Protein AF-A0A139QPI7-F1 (afdb_monomer_lite)

Foldseek 3Di:
DVVVVVVCCCCVPVPPVVVVVLVVVCVVPHVLVSLVVCLCVLVVVVVCCCPPVVDDDDPVVVVVSVVSSVVSVVVSVVSVVVVVVVD

Secondary structure (DSSP, 8-state):
-HHHHHHHHIIIIIIIIHHHHHHHHHHHH-HHHHHHHHTHHHHHHHHHHHHTT-----HHHHHHHHHHHHHHHHHHHHHHHHHHHH-

Structure (mmCIF, N/CA/C/O backbone):
data_AF-A0A139QPI7-F1
#
_entry.id   AF-A0A139QPI7-F1
#
loop_
_atom_site.group_PDB
_atom_site.id
_atom_site.type_symbol
_atom_site.label_atom_id
_atom_site.label_alt_id
_atom_site.label_comp_id
_atom_site.label_asym_id
_atom_site.label_entity_id
_atom_site.label_seq_id
_atom_site.pdbx_PDB_ins_code
_atom_site.Cartn_x
_atom_site.Cartn_y
_atom_site.Cartn_z
_atom_site.occupancy
_atom_site.B_iso_or_equiv
_atom_site.auth_seq_id
_atom_site.auth_comp_id
_atom_site.auth_asym_id
_atom_site.auth_atom_id
_atom_site.pdbx_PDB_model_num
ATOM 1 N N . MET A 1 1 ? 23.094 7.022 -15.296 1.00 75.06 1 MET A N 1
ATOM 2 C CA . MET A 1 1 ? 22.359 8.053 -14.531 1.00 75.06 1 MET A CA 1
ATOM 3 C C . MET A 1 1 ? 20.889 7.693 -14.364 1.00 75.06 1 MET A C 1
ATOM 5 O O . MET A 1 1 ? 20.356 7.913 -13.285 1.00 75.06 1 MET A O 1
ATOM 9 N N . ASP A 1 2 ? 20.260 7.061 -15.355 1.00 90.62 2 ASP A N 1
ATOM 10 C CA . ASP A 1 2 ? 18.819 6.749 -15.343 1.00 90.62 2 ASP A CA 1
ATOM 11 C C . ASP A 1 2 ? 18.395 5.816 -14.205 1.00 90.62 2 ASP A C 1
ATOM 13 O O . ASP A 1 2 ? 17.387 6.061 -13.551 1.00 90.62 2 ASP A O 1
ATOM 17 N N . PHE A 1 3 ? 19.212 4.804 -13.887 1.00 94.56 3 PHE A N 1
ATOM 18 C CA . PHE A 1 3 ? 18.972 3.934 -12.730 1.00 94.56 3 PHE A CA 1
ATOM 19 C C . PHE A 1 3 ? 18.927 4.719 -11.414 1.00 94.56 3 PHE A C 1
ATOM 21 O O . PHE A 1 3 ? 18.031 4.513 -10.604 1.00 94.56 3 PHE A O 1
ATOM 28 N N . LEU A 1 4 ? 19.864 5.653 -11.217 1.00 96.12 4 LEU A N 1
ATOM 29 C CA . LEU A 1 4 ? 19.936 6.457 -9.997 1.00 96.12 4 LEU A CA 1
ATOM 30 C C . LEU A 1 4 ? 18.702 7.360 -9.862 1.00 96.12 4 LEU A C 1
ATOM 32 O O . LEU A 1 4 ? 18.157 7.497 -8.771 1.00 96.12 4 LEU A O 1
ATOM 36 N N . LEU A 1 5 ? 18.244 7.933 -10.981 1.00 95.62 5 LEU A N 1
ATOM 37 C CA . LEU A 1 5 ? 17.040 8.760 -11.036 1.00 95.62 5 LEU A CA 1
ATOM 38 C C . LEU A 1 5 ? 15.775 7.943 -10.742 1.00 95.62 5 LEU A C 1
ATOM 40 O O . LEU A 1 5 ? 14.932 8.384 -9.965 1.00 95.62 5 LEU A O 1
ATOM 44 N N . ALA A 1 6 ? 15.656 6.743 -11.318 1.00 95.50 6 ALA A N 1
ATOM 45 C CA . ALA A 1 6 ? 14.541 5.836 -11.057 1.00 95.50 6 ALA A CA 1
ATOM 46 C C . ALA A 1 6 ? 14.509 5.395 -9.587 1.00 95.50 6 ALA A C 1
ATOM 48 O O . ALA A 1 6 ? 13.457 5.428 -8.950 1.00 95.50 6 ALA A O 1
ATOM 49 N N . PHE A 1 7 ? 15.669 5.052 -9.023 1.00 96.44 7 PHE A N 1
ATOM 50 C CA . PHE A 1 7 ? 15.794 4.658 -7.622 1.00 96.44 7 PHE A CA 1
ATOM 51 C C . PHE A 1 7 ? 15.441 5.813 -6.681 1.00 96.44 7 PHE A C 1
ATOM 53 O O . PHE A 1 7 ? 14.658 5.639 -5.749 1.00 96.44 7 PHE A O 1
ATOM 60 N N . ALA A 1 8 ? 15.941 7.018 -6.970 1.00 96.56 8 ALA A N 1
ATOM 61 C CA . ALA A 1 8 ? 15.573 8.224 -6.237 1.00 96.56 8 ALA A CA 1
ATOM 62 C C . ALA A 1 8 ? 14.066 8.509 -6.334 1.00 96.56 8 ALA A C 1
ATOM 64 O O . ALA A 1 8 ? 13.442 8.820 -5.324 1.00 96.56 8 ALA A O 1
ATOM 65 N N . GLY A 1 9 ? 13.459 8.348 -7.513 1.00 96.38 9 GLY A N 1
ATOM 66 C CA . GLY A 1 9 ? 12.018 8.505 -7.708 1.00 96.38 9 GLY A CA 1
ATOM 67 C C . GLY A 1 9 ? 11.198 7.530 -6.860 1.00 96.38 9 GLY A C 1
ATOM 68 O O . GLY A 1 9 ? 10.296 7.958 -6.142 1.00 96.38 9 GLY A O 1
ATOM 69 N N . ILE A 1 10 ? 11.542 6.240 -6.879 1.00 95.56 10 ILE A N 1
ATOM 70 C CA . ILE A 1 10 ? 10.855 5.213 -6.079 1.00 95.56 10 ILE A CA 1
ATOM 71 C C . ILE A 1 10 ? 11.005 5.501 -4.583 1.00 95.56 10 ILE A C 1
ATOM 73 O O . ILE A 1 10 ? 10.009 5.486 -3.865 1.00 95.56 10 ILE A O 1
ATOM 77 N N . ILE A 1 11 ? 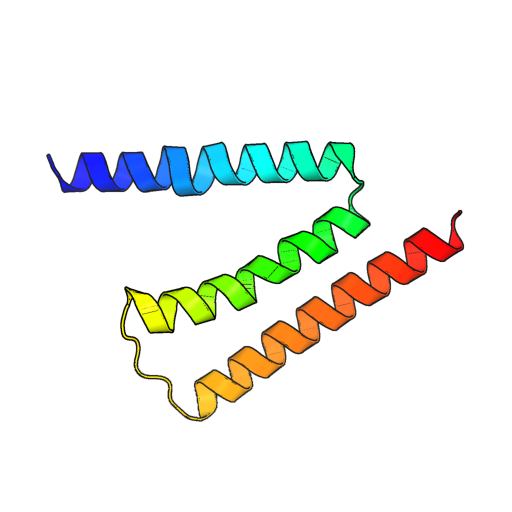12.213 5.821 -4.113 1.00 96.75 11 ILE A N 1
ATOM 78 C CA . ILE A 1 11 ? 12.455 6.090 -2.690 1.00 96.75 11 ILE A CA 1
ATOM 79 C C . ILE A 1 11 ? 11.706 7.345 -2.242 1.00 96.75 11 ILE A C 1
ATOM 81 O O . ILE A 1 11 ? 10.975 7.312 -1.253 1.00 96.75 11 ILE A O 1
ATOM 85 N N . ILE A 1 12 ? 11.874 8.463 -2.950 1.00 97.56 12 ILE A N 1
ATOM 86 C CA . ILE A 1 12 ? 11.341 9.752 -2.505 1.00 97.56 12 ILE A CA 1
ATOM 87 C C . ILE A 1 12 ? 9.823 9.811 -2.687 1.00 97.56 12 ILE A C 1
ATOM 89 O O . ILE A 1 12 ? 9.113 10.165 -1.746 1.00 97.56 12 ILE A O 1
ATOM 93 N N . ILE A 1 13 ? 9.315 9.448 -3.865 1.00 96.25 13 ILE A N 1
ATOM 94 C CA . ILE A 1 13 ? 7.886 9.556 -4.183 1.00 96.25 13 ILE A CA 1
ATOM 95 C C . ILE A 1 13 ? 7.132 8.305 -3.733 1.00 96.25 13 ILE A C 1
ATOM 97 O O . ILE A 1 13 ? 6.136 8.414 -3.019 1.00 96.25 13 ILE A O 1
ATOM 101 N N . GLY A 1 14 ? 7.611 7.125 -4.132 1.00 92.06 14 GLY A N 1
ATOM 102 C CA . GLY A 1 14 ? 6.930 5.850 -3.891 1.00 92.06 14 GLY A CA 1
ATOM 103 C C . GLY A 1 14 ? 6.964 5.387 -2.435 1.00 92.06 14 GLY A C 1
ATOM 104 O O . GLY A 1 14 ? 6.045 4.699 -2.004 1.00 92.06 14 GLY A O 1
ATOM 105 N N . THR A 1 15 ? 7.984 5.774 -1.662 1.00 94.81 15 THR A N 1
ATOM 106 C CA . THR A 1 15 ? 8.130 5.355 -0.259 1.00 94.81 15 THR A CA 1
ATOM 107 C C . THR A 1 15 ? 7.977 6.518 0.713 1.00 94.81 15 THR A C 1
ATOM 109 O O . THR A 1 15 ? 6.999 6.562 1.453 1.00 94.81 15 THR A O 1
ATOM 112 N N . VAL A 1 16 ? 8.915 7.472 0.733 1.00 96.50 16 VAL A N 1
ATOM 113 C CA . VAL A 1 16 ? 8.976 8.507 1.780 1.00 96.50 16 VAL A CA 1
ATOM 114 C C . VAL A 1 16 ? 7.731 9.386 1.755 1.00 96.50 16 VAL A C 1
ATOM 116 O O . VAL A 1 16 ? 7.057 9.523 2.778 1.00 96.50 16 VAL A O 1
ATOM 119 N N . PHE A 1 17 ? 7.399 9.964 0.600 1.00 96.88 17 PHE A N 1
ATOM 120 C CA . PHE A 1 17 ? 6.238 10.836 0.479 1.00 96.88 17 PHE A CA 1
ATOM 121 C C . PHE A 1 17 ? 4.928 10.067 0.679 1.00 96.88 17 PHE A C 1
ATOM 123 O O . PHE A 1 17 ? 4.119 10.471 1.513 1.00 96.88 17 PHE A O 1
ATOM 130 N N . ALA A 1 18 ? 4.741 8.944 -0.024 1.00 94.25 18 ALA A N 1
ATOM 131 C CA . ALA A 1 18 ? 3.531 8.130 0.076 1.00 94.25 18 ALA A CA 1
ATOM 132 C C . ALA A 1 18 ? 3.254 7.665 1.517 1.00 94.25 18 ALA A C 1
ATOM 134 O O . ALA A 1 18 ? 2.151 7.864 2.027 1.00 94.25 18 ALA A O 1
ATOM 135 N N . TYR A 1 19 ? 4.263 7.129 2.209 1.00 92.75 19 TYR A N 1
ATOM 136 C CA . TYR A 1 19 ? 4.118 6.667 3.588 1.00 92.75 19 TYR A CA 1
ATOM 137 C C . TYR A 1 19 ? 3.884 7.822 4.567 1.00 92.75 19 TYR A C 1
ATOM 139 O O . TYR A 1 19 ? 3.037 7.723 5.453 1.00 92.75 19 TYR A O 1
ATOM 147 N N . THR A 1 20 ? 4.566 8.957 4.387 1.00 95.81 20 THR A N 1
ATOM 148 C CA . THR A 1 20 ? 4.342 10.141 5.233 1.00 95.81 20 THR A CA 1
ATOM 149 C C . THR A 1 20 ? 2.929 10.693 5.052 1.00 95.81 20 THR A C 1
ATOM 151 O O . THR A 1 20 ? 2.265 11.023 6.036 1.00 95.81 20 THR A O 1
ATOM 154 N N . ALA A 1 21 ? 2.441 10.766 3.811 1.00 94.75 21 ALA A N 1
ATOM 155 C CA . ALA A 1 21 ? 1.076 11.179 3.508 1.00 94.75 21 ALA A CA 1
ATOM 156 C C . ALA A 1 21 ? 0.052 10.204 4.107 1.00 94.75 21 ALA A C 1
ATOM 158 O O . ALA A 1 21 ? -0.920 10.649 4.718 1.00 94.75 21 ALA A O 1
ATOM 159 N N . PHE A 1 22 ? 0.307 8.895 4.012 1.00 92.25 22 PHE A N 1
ATOM 160 C CA . PHE A 1 22 ? -0.505 7.865 4.654 1.00 92.25 22 PHE A CA 1
ATOM 161 C C . PHE A 1 22 ? -0.557 8.047 6.176 1.00 92.25 22 PHE A C 1
ATOM 163 O O . PHE A 1 22 ? -1.648 8.149 6.726 1.00 92.25 22 PHE A O 1
ATOM 170 N N . LEU A 1 23 ? 0.586 8.179 6.859 1.00 93.25 23 LEU A N 1
ATOM 171 C CA . LEU A 1 23 ? 0.630 8.384 8.313 1.00 93.25 23 LEU A CA 1
ATOM 172 C C . LEU A 1 23 ? -0.047 9.689 8.738 1.00 93.25 23 LEU A C 1
ATOM 174 O O . LEU A 1 23 ? -0.760 9.728 9.744 1.00 93.25 23 LEU A O 1
ATOM 178 N N . LYS A 1 24 ? 0.144 10.767 7.970 1.00 94.94 24 LYS A N 1
ATOM 179 C CA . LYS A 1 24 ? -0.548 12.028 8.232 1.00 94.94 24 LYS A CA 1
ATOM 180 C C . LYS A 1 24 ? -2.056 11.847 8.090 1.00 94.94 24 LYS A C 1
ATOM 182 O O . LYS A 1 24 ? -2.786 12.267 8.984 1.00 94.94 24 LYS A O 1
ATOM 187 N N . GLY A 1 25 ? -2.514 11.182 7.032 1.00 92.94 25 GLY A N 1
ATOM 188 C CA . GLY A 1 25 ? -3.913 10.800 6.850 1.00 92.94 25 GLY A CA 1
ATOM 189 C C . GLY A 1 25 ? -4.433 9.977 8.026 1.00 92.94 25 GLY A C 1
ATOM 190 O O . GLY A 1 25 ? -5.437 10.350 8.629 1.00 92.94 25 GLY A O 1
ATOM 191 N N . ALA A 1 26 ? -3.692 8.943 8.426 1.00 92.31 26 ALA A N 1
ATOM 192 C CA . ALA A 1 26 ? -4.011 8.070 9.548 1.00 92.31 26 ALA A CA 1
ATOM 193 C C . ALA A 1 26 ? -4.221 8.844 10.853 1.00 92.31 26 ALA A C 1
ATOM 195 O O . ALA A 1 26 ? -5.182 8.598 11.581 1.00 92.31 26 ALA A O 1
ATOM 196 N N . SER A 1 27 ? -3.364 9.835 11.115 1.00 92.94 27 SER A N 1
ATOM 197 C CA . SER A 1 27 ? -3.480 10.702 12.291 1.00 92.94 27 SER A CA 1
ATOM 198 C C . SER A 1 27 ? -4.729 11.595 12.282 1.00 92.94 27 SER A C 1
ATOM 200 O O . SER A 1 27 ? -5.197 11.986 13.346 1.00 92.94 27 SER A O 1
ATOM 202 N N . LEU A 1 28 ? -5.277 11.916 11.103 1.00 94.00 28 LEU A N 1
ATOM 203 C CA . LEU A 1 28 ? -6.442 12.794 10.948 1.00 94.00 28 LEU A CA 1
ATOM 204 C C . LEU A 1 28 ? -7.769 12.034 11.058 1.00 94.00 28 LEU A C 1
ATOM 206 O O . LEU A 1 28 ? -8.716 12.541 11.654 1.00 94.00 28 LEU A O 1
ATOM 210 N N . ILE A 1 29 ? -7.854 10.839 10.467 1.00 90.56 29 ILE A N 1
ATOM 211 C CA . ILE A 1 29 ? -9.099 10.050 10.421 1.00 90.56 29 ILE A CA 1
ATOM 212 C C . ILE A 1 29 ? -9.182 8.961 11.495 1.00 90.56 29 ILE A C 1
ATOM 214 O O . ILE A 1 29 ? -10.248 8.369 11.666 1.00 90.56 29 ILE A O 1
ATOM 218 N N . GLY A 1 30 ? -8.083 8.711 12.208 1.00 87.94 30 GLY A N 1
ATOM 219 C CA . GLY A 1 30 ? -7.964 7.664 13.215 1.00 87.94 30 GLY A CA 1
ATOM 220 C C . GLY A 1 30 ? -7.427 6.339 12.650 1.00 87.94 30 GLY A C 1
ATOM 221 O O . GLY A 1 30 ? -7.544 6.063 11.451 1.00 87.94 30 GLY A O 1
ATOM 222 N N . PRO A 1 31 ? -6.843 5.488 13.515 1.00 84.06 31 PRO A N 1
ATOM 223 C CA . PRO A 1 31 ? -6.128 4.276 13.108 1.00 84.06 31 PRO A CA 1
ATOM 224 C C . PRO A 1 31 ? -7.021 3.262 12.386 1.00 84.06 31 PRO A C 1
ATOM 226 O O . PRO A 1 31 ? -6.585 2.602 11.448 1.00 84.06 31 PRO A O 1
ATOM 229 N N . VAL A 1 32 ? -8.289 3.170 12.770 1.00 85.94 32 VAL A N 1
ATOM 230 C CA . VAL A 1 32 ? -9.219 2.168 12.247 1.00 85.94 32 VAL A CA 1
ATOM 231 C C . VAL A 1 32 ? -9.726 2.520 10.848 1.00 85.94 32 VAL A C 1
ATOM 233 O O . VAL A 1 32 ? -9.638 1.702 9.932 1.00 85.94 32 VAL A O 1
ATOM 236 N N . LYS A 1 33 ? -10.172 3.764 10.627 1.00 86.25 33 LYS A N 1
ATOM 237 C CA . LYS A 1 33 ? -10.524 4.236 9.276 1.00 86.25 33 LYS A CA 1
ATOM 238 C C . LYS A 1 33 ? -9.317 4.225 8.342 1.00 86.25 33 LYS A C 1
ATOM 240 O O . LYS A 1 33 ? -9.459 3.918 7.162 1.00 86.25 33 LYS A O 1
ATOM 245 N N . SER A 1 34 ? -8.130 4.516 8.870 1.00 89.25 34 SER A N 1
ATOM 246 C 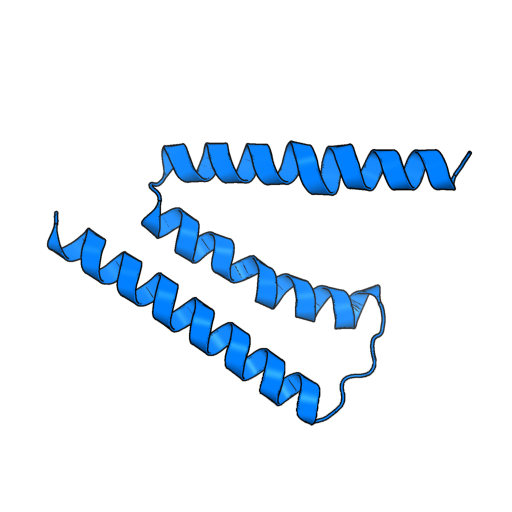CA . SER A 1 34 ? -6.890 4.410 8.107 1.00 89.25 34 SER A CA 1
ATOM 247 C C . SER A 1 34 ? -6.537 2.977 7.731 1.00 89.25 34 SER A C 1
ATOM 249 O O . SER A 1 34 ? -6.080 2.760 6.615 1.00 89.25 34 SER A O 1
ATOM 251 N N . SER A 1 35 ? -6.752 2.011 8.628 1.00 86.81 35 SER A N 1
ATOM 252 C CA . SER A 1 35 ? -6.543 0.583 8.357 1.00 86.81 35 SER A CA 1
ATOM 253 C C . SER A 1 35 ? -7.421 0.109 7.196 1.00 86.81 35 SER A C 1
ATOM 255 O O . SER A 1 35 ? -6.927 -0.541 6.281 1.00 86.81 35 SER A O 1
ATOM 257 N N . LEU A 1 36 ? -8.692 0.526 7.160 1.00 87.38 36 LEU A N 1
ATOM 258 C CA . LEU A 1 36 ? -9.595 0.245 6.034 1.00 87.38 36 LEU A CA 1
ATOM 259 C C . LEU A 1 36 ? -9.126 0.863 4.713 1.00 87.38 36 LEU A C 1
ATOM 261 O O . LEU A 1 36 ? -9.278 0.253 3.659 1.00 87.38 36 LEU A O 1
ATOM 265 N N . LEU A 1 37 ? -8.579 2.080 4.749 1.00 88.94 37 LEU A N 1
ATOM 266 C CA . LEU A 1 37 ? -8.016 2.700 3.549 1.00 88.94 37 LEU A CA 1
ATOM 267 C C . LEU A 1 37 ? -6.725 2.003 3.110 1.00 88.94 37 LEU A C 1
ATOM 269 O O . LEU A 1 37 ? -6.515 1.852 1.912 1.00 88.94 37 LEU A O 1
ATOM 273 N N . ALA A 1 38 ? -5.894 1.532 4.045 1.00 88.50 38 ALA A N 1
ATOM 274 C CA . ALA A 1 38 ? -4.694 0.752 3.737 1.00 88.50 38 ALA A CA 1
ATOM 275 C C . ALA A 1 38 ? -5.033 -0.561 3.016 1.00 88.50 38 ALA A C 1
ATOM 277 O O . ALA A 1 38 ? -4.274 -1.011 2.164 1.00 88.50 38 ALA A O 1
ATOM 278 N N . SER A 1 39 ? -6.214 -1.135 3.266 1.00 87.25 39 SER A N 1
ATOM 279 C CA . SER A 1 39 ? -6.701 -2.328 2.568 1.00 87.25 39 SER A CA 1
ATOM 280 C C . SER A 1 39 ? -6.800 -2.181 1.046 1.00 87.25 39 SER A C 1
ATOM 282 O O . SER A 1 39 ? -6.876 -3.188 0.341 1.00 87.25 39 SER A O 1
ATOM 284 N N . ILE A 1 40 ? -6.795 -0.951 0.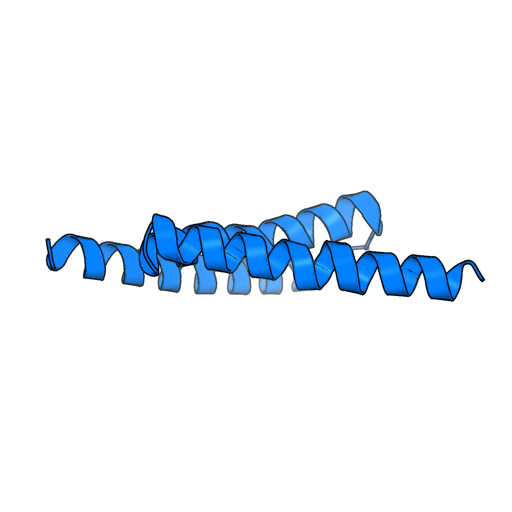518 1.00 87.81 40 ILE A N 1
ATOM 285 C CA . ILE A 1 40 ? -6.762 -0.697 -0.927 1.00 87.81 40 ILE A CA 1
ATOM 286 C C . ILE A 1 40 ? -5.412 -1.073 -1.557 1.00 87.81 40 ILE A C 1
ATOM 288 O O . ILE A 1 40 ? -5.347 -1.295 -2.765 1.00 87.81 40 ILE A O 1
ATOM 292 N N . GLU A 1 41 ? -4.340 -1.151 -0.766 1.00 89.31 41 GLU A N 1
ATOM 293 C CA . GLU A 1 41 ? -2.984 -1.468 -1.218 1.00 89.31 41 GLU A CA 1
ATOM 294 C C . GLU A 1 41 ? -2.906 -2.822 -1.946 1.00 89.31 41 GLU A C 1
ATOM 296 O O . GLU A 1 41 ? -2.535 -2.814 -3.120 1.00 89.31 41 GLU A O 1
ATOM 301 N N . PRO A 1 42 ? -3.311 -3.969 -1.357 1.00 88.44 42 PRO A N 1
ATOM 302 C CA . PRO A 1 42 ? -3.260 -5.260 -2.049 1.00 88.44 42 PRO A CA 1
ATOM 303 C C . PRO A 1 42 ? -4.137 -5.304 -3.307 1.00 88.44 42 PRO A C 1
ATOM 305 O O . PRO A 1 42 ? -3.768 -5.944 -4.291 1.00 88.44 42 PRO A O 1
ATOM 308 N N . ILE A 1 43 ? -5.269 -4.593 -3.317 1.00 87.62 43 ILE A N 1
ATOM 309 C CA . ILE A 1 43 ? -6.137 -4.484 -4.502 1.00 87.62 43 ILE A CA 1
ATOM 310 C C . ILE A 1 43 ? -5.404 -3.731 -5.619 1.00 87.62 43 ILE A C 1
ATOM 312 O O . ILE A 1 43 ? -5.367 -4.178 -6.766 1.00 87.62 43 ILE A O 1
ATOM 316 N N . SER A 1 44 ? -4.788 -2.601 -5.269 1.00 90.25 44 SER A N 1
ATOM 317 C CA . SER A 1 44 ? -4.040 -1.753 -6.199 1.00 90.25 44 SER A CA 1
ATOM 318 C C . SER A 1 44 ? -2.798 -2.467 -6.728 1.00 90.25 44 SER A C 1
ATOM 320 O O . SER A 1 44 ? -2.507 -2.383 -7.918 1.00 90.25 44 SER A O 1
ATOM 322 N N . ALA A 1 45 ? -2.098 -3.215 -5.872 1.00 90.50 45 ALA A N 1
ATOM 323 C CA . ALA A 1 45 ? -0.937 -4.012 -6.246 1.00 90.50 45 ALA A CA 1
ATOM 324 C C . ALA A 1 45 ? -1.288 -5.031 -7.335 1.00 90.50 45 ALA A C 1
ATOM 326 O O . ALA A 1 45 ? -0.612 -5.070 -8.362 1.00 90.50 45 ALA A O 1
ATOM 327 N N . VAL A 1 46 ? -2.382 -5.788 -7.176 1.00 88.50 46 VAL A N 1
ATOM 328 C CA . VAL A 1 46 ? -2.804 -6.739 -8.216 1.00 88.50 46 VAL A CA 1
ATOM 329 C C . VAL A 1 46 ? -3.226 -6.019 -9.496 1.00 88.50 46 VAL A C 1
ATOM 331 O O . VAL A 1 46 ? -2.838 -6.428 -10.591 1.00 8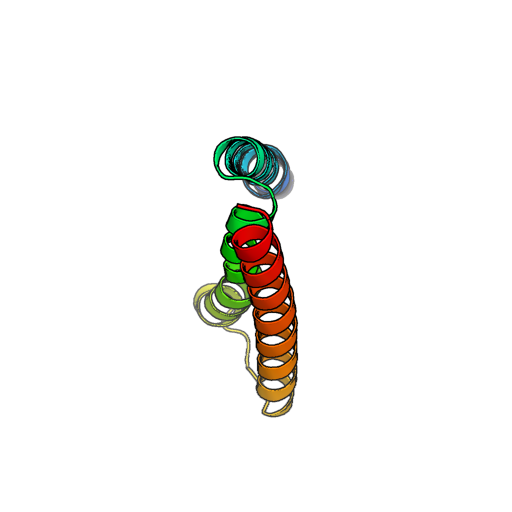8.50 46 VAL A O 1
ATOM 334 N N . PHE A 1 47 ? -3.980 -4.923 -9.376 1.00 89.06 47 PHE A N 1
ATOM 335 C CA . PHE A 1 47 ? -4.410 -4.135 -10.531 1.00 89.06 47 PHE A CA 1
ATOM 336 C C . PHE A 1 47 ? -3.220 -3.629 -11.360 1.00 89.06 47 PHE A C 1
ATOM 338 O O . PHE A 1 47 ? -3.208 -3.775 -12.583 1.00 89.06 47 PHE A O 1
ATOM 345 N N . PHE A 1 48 ? -2.194 -3.074 -10.710 1.00 92.12 48 PHE A N 1
ATOM 346 C CA . PHE A 1 48 ? -1.006 -2.571 -11.396 1.00 92.12 48 PHE A CA 1
ATOM 347 C C . PHE A 1 48 ? -0.063 -3.684 -11.869 1.00 92.12 48 PHE A C 1
ATOM 349 O O . PHE A 1 48 ? 0.533 -3.533 -12.937 1.00 92.12 48 PHE A O 1
ATOM 356 N N . ALA A 1 49 ? 0.032 -4.810 -11.158 1.00 91.00 49 ALA A N 1
ATOM 357 C CA . ALA A 1 49 ? 0.760 -5.988 -11.636 1.00 91.00 49 ALA A CA 1
ATOM 358 C C . ALA A 1 49 ? 0.170 -6.498 -12.964 1.00 91.00 49 ALA A C 1
ATOM 360 O O . ALA 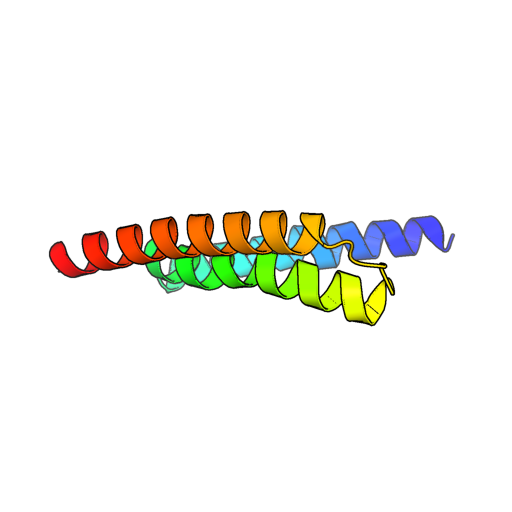A 1 49 ? 0.896 -6.734 -13.933 1.00 91.00 49 ALA A O 1
ATOM 361 N N . PHE A 1 50 ? -1.161 -6.549 -13.067 1.00 87.69 50 PHE A N 1
ATOM 362 C CA . PHE A 1 50 ? -1.835 -6.891 -14.317 1.00 87.69 50 PHE A CA 1
ATOM 363 C C . PHE A 1 50 ? -1.636 -5.828 -15.406 1.00 87.69 50 PHE A C 1
ATOM 365 O O . PHE A 1 50 ? -1.207 -6.140 -16.517 1.00 87.69 50 PHE A O 1
ATOM 372 N N . LEU A 1 51 ? -1.947 -4.563 -15.104 1.00 91.69 51 LEU A N 1
ATOM 373 C CA . LEU A 1 51 ? -2.035 -3.508 -16.115 1.00 91.69 51 LEU A CA 1
ATOM 374 C C . LEU A 1 51 ? -0.665 -3.008 -16.596 1.00 91.69 51 LEU A C 1
ATOM 376 O O . LEU A 1 51 ? -0.476 -2.786 -17.792 1.00 91.69 51 LEU A O 1
ATOM 380 N N . ILE A 1 52 ? 0.274 -2.792 -15.671 1.00 93.56 52 ILE A N 1
ATOM 381 C CA . ILE A 1 52 ? 1.575 -2.171 -15.956 1.00 93.56 52 ILE A CA 1
ATOM 382 C C . ILE A 1 52 ? 2.631 -3.241 -16.219 1.00 93.56 52 ILE A C 1
ATOM 384 O O . ILE A 1 52 ? 3.355 -3.147 -17.211 1.00 93.56 52 ILE A O 1
ATOM 388 N N . MET A 1 53 ? 2.718 -4.258 -15.355 1.00 91.25 53 MET A N 1
ATOM 389 C CA . MET A 1 53 ? 3.747 -5.298 -15.476 1.00 91.25 53 MET A CA 1
ATOM 390 C C . MET A 1 53 ? 3.384 -6.397 -16.480 1.00 91.25 53 MET A C 1
ATOM 392 O O . MET A 1 53 ? 4.265 -7.153 -16.884 1.00 91.25 53 MET A O 1
ATOM 396 N N . LYS A 1 54 ? 2.124 -6.444 -16.946 1.00 90.75 54 LYS A N 1
ATOM 397 C CA . LYS A 1 54 ? 1.605 -7.477 -17.863 1.00 90.75 54 LYS A CA 1
ATOM 398 C C . LYS A 1 54 ? 1.855 -8.893 -17.340 1.00 90.75 54 LYS A C 1
ATOM 400 O O . LYS A 1 54 ? 2.094 -9.824 -18.117 1.00 90.75 54 LYS A O 1
ATOM 405 N N . GLU A 1 55 ? 1.821 -9.032 -16.019 1.00 88.31 55 GLU A N 1
ATOM 406 C CA . GLU A 1 55 ? 2.089 -10.289 -15.345 1.00 88.31 55 GLU A CA 1
ATOM 407 C C . GLU A 1 55 ? 1.028 -11.329 -15.722 1.00 88.31 55 GLU A C 1
ATOM 409 O O . GLU A 1 55 ? -0.162 -11.022 -15.847 1.00 88.31 55 GLU A O 1
ATOM 414 N N . GLN A 1 56 ? 1.472 -12.560 -15.975 1.00 88.31 56 GLN A N 1
ATOM 415 C CA . GLN A 1 56 ? 0.585 -13.667 -16.316 1.00 88.31 56 GLN A CA 1
ATOM 416 C C . GLN A 1 56 ? 0.138 -14.344 -15.026 1.00 88.31 56 GLN A C 1
ATOM 418 O O . GLN A 1 56 ? 0.938 -15.002 -14.369 1.00 88.31 56 GLN A O 1
ATOM 423 N N . PHE A 1 57 ? -1.140 -14.191 -14.687 1.00 86.06 57 PHE A N 1
ATOM 424 C CA . PHE A 1 57 ? -1.713 -14.835 -13.511 1.00 86.06 57 PHE A CA 1
ATOM 425 C C . PHE A 1 57 ? -2.050 -16.295 -13.798 1.00 86.06 57 PHE A C 1
ATOM 427 O O . PHE A 1 57 ? -2.796 -16.617 -14.727 1.00 86.06 57 PHE A O 1
ATOM 434 N N . TYR A 1 58 ? -1.550 -17.177 -12.947 1.00 90.38 58 TYR A N 1
ATOM 435 C CA . TYR A 1 58 ? -1.955 -18.567 -12.866 1.00 90.38 58 TYR A CA 1
ATOM 436 C C . TYR A 1 58 ? -3.163 -18.715 -11.939 1.00 90.38 58 TYR A C 1
ATOM 438 O O . TYR A 1 58 ? -3.444 -17.873 -11.088 1.00 90.38 58 TYR A O 1
ATOM 446 N N . ALA A 1 59 ? -3.875 -19.838 -12.056 1.00 89.44 59 ALA A N 1
ATOM 447 C CA . ALA A 1 59 ? -5.048 -20.119 -11.223 1.00 89.44 59 ALA A CA 1
ATOM 448 C C . ALA A 1 59 ? -4.755 -20.025 -9.709 1.00 89.44 59 ALA A C 1
ATOM 450 O O . ALA A 1 59 ? -5.616 -19.605 -8.939 1.00 89.44 59 ALA A O 1
ATOM 451 N N . ILE A 1 60 ? -3.536 -20.378 -9.287 1.00 93.12 60 ILE A N 1
ATOM 452 C CA . ILE A 1 60 ? -3.108 -20.297 -7.885 1.00 93.12 60 ILE A CA 1
ATOM 453 C C . ILE A 1 60 ? -2.954 -18.852 -7.389 1.00 93.12 60 ILE A C 1
ATOM 455 O O . ILE A 1 60 ? -3.232 -18.578 -6.222 1.00 93.12 60 ILE A O 1
ATOM 459 N N . ASP A 1 61 ? -2.602 -17.913 -8.268 1.00 89.56 61 ASP A N 1
ATOM 460 C CA . ASP A 1 61 ? -2.410 -16.509 -7.900 1.00 89.56 61 ASP A CA 1
ATOM 461 C C . ASP A 1 61 ? -3.740 -15.862 -7.511 1.00 89.56 61 ASP A C 1
ATOM 463 O O . ASP A 1 61 ? -3.805 -15.086 -6.560 1.00 89.56 61 ASP A O 1
ATOM 467 N N . PHE A 1 62 ? -4.835 -16.258 -8.168 1.00 87.56 62 PHE A N 1
ATOM 468 C CA . PHE A 1 62 ? -6.183 -15.830 -7.793 1.00 87.56 62 PHE A CA 1
ATOM 469 C C . PHE A 1 62 ? -6.607 -16.360 -6.421 1.00 87.56 62 PHE A C 1
ATOM 471 O O . PHE A 1 62 ? -7.289 -15.654 -5.678 1.00 87.56 62 PHE A O 1
ATOM 478 N N . VAL A 1 63 ? -6.183 -17.573 -6.051 1.00 93.38 63 VAL A N 1
ATOM 479 C CA . VAL A 1 63 ? -6.434 -18.122 -4.710 1.00 93.38 63 VAL A CA 1
ATOM 480 C C . VAL A 1 63 ? -5.653 -17.328 -3.666 1.00 93.38 63 VAL A C 1
ATOM 482 O O . VAL A 1 63 ? -6.234 -16.897 -2.670 1.00 93.38 63 VAL A O 1
ATOM 485 N N . GLY A 1 64 ? -4.366 -17.065 -3.912 1.00 90.94 64 GLY A N 1
ATOM 486 C CA . GLY A 1 64 ? -3.541 -16.230 -3.036 1.00 90.94 64 GLY A CA 1
ATOM 487 C C . GLY A 1 64 ? -4.103 -14.814 -2.883 1.00 90.94 64 GLY A C 1
ATOM 488 O O . GLY A 1 64 ? -4.247 -14.319 -1.764 1.00 90.94 64 GLY A O 1
ATOM 489 N N . MET A 1 65 ? -4.515 -14.195 -3.989 1.00 89.12 65 MET A N 1
ATOM 490 C CA . MET A 1 65 ? -5.167 -12.887 -3.995 1.00 89.12 65 MET A CA 1
ATOM 491 C C . MET A 1 65 ? -6.456 -12.904 -3.169 1.00 89.12 65 MET A C 1
ATOM 493 O O . MET A 1 65 ? -6.638 -12.043 -2.310 1.00 89.12 65 MET A O 1
ATOM 497 N N . ALA A 1 66 ? -7.329 -13.893 -3.375 1.00 90.75 66 ALA A N 1
ATOM 498 C CA . ALA A 1 66 ? -8.561 -14.025 -2.606 1.00 90.75 66 ALA A CA 1
ATOM 499 C C . ALA A 1 66 ? -8.273 -14.170 -1.103 1.00 90.75 66 ALA A C 1
ATOM 501 O O . ALA A 1 66 ? -8.926 -13.514 -0.294 1.00 90.75 66 ALA A O 1
ATOM 502 N N . MET A 1 67 ? -7.265 -14.959 -0.720 1.00 93.44 67 MET A N 1
ATOM 503 C CA . MET A 1 67 ? -6.860 -15.118 0.680 1.00 93.44 67 MET A CA 1
ATOM 504 C C . MET A 1 67 ? -6.366 -13.805 1.300 1.00 93.44 67 MET A C 1
ATOM 506 O O . MET A 1 67 ? -6.788 -13.469 2.407 1.00 93.44 67 MET A O 1
ATOM 510 N N . ILE A 1 68 ? -5.520 -13.045 0.596 1.00 91.88 68 ILE A N 1
ATOM 511 C CA . ILE A 1 68 ? -5.013 -11.749 1.076 1.00 91.88 68 ILE A CA 1
ATOM 512 C C . ILE A 1 68 ? -6.165 -10.751 1.227 1.00 91.88 68 ILE A C 1
ATOM 514 O O . ILE A 1 68 ? -6.299 -10.123 2.278 1.00 91.88 68 ILE A O 1
ATOM 518 N N . LEU A 1 69 ? -7.029 -10.634 0.214 1.00 89.00 69 LEU A N 1
ATOM 519 C CA . LEU A 1 69 ? -8.167 -9.717 0.251 1.00 89.00 69 LEU A CA 1
ATOM 520 C C . LEU A 1 69 ? -9.149 -10.069 1.369 1.00 89.00 69 LEU A C 1
ATOM 522 O O . LEU A 1 69 ? -9.611 -9.171 2.073 1.00 89.00 69 LEU A O 1
ATOM 526 N N . LEU A 1 70 ? -9.432 -11.358 1.577 1.00 90.81 70 LEU A N 1
ATOM 527 C CA . LEU A 1 70 ? -10.274 -11.819 2.679 1.00 90.81 70 LEU A CA 1
ATOM 528 C C . LEU A 1 70 ? -9.650 -11.494 4.036 1.00 90.81 70 LEU A C 1
ATOM 530 O O . LEU A 1 70 ? -10.328 -10.921 4.886 1.00 90.81 70 LEU A O 1
ATOM 534 N N . ALA A 1 71 ? -8.371 -11.814 4.240 1.00 91.00 71 ALA A N 1
ATOM 535 C CA . ALA A 1 71 ? -7.680 -11.558 5.501 1.00 91.00 71 ALA A CA 1
ATOM 536 C C . ALA A 1 71 ? -7.705 -10.067 5.861 1.00 91.00 71 ALA A C 1
ATOM 538 O O . ALA A 1 71 ? -8.119 -9.700 6.961 1.00 91.00 71 ALA A O 1
ATOM 539 N N . VAL A 1 72 ? -7.333 -9.209 4.912 1.00 88.25 72 VAL A N 1
ATOM 540 C CA . VAL A 1 72 ? -7.320 -7.758 5.105 1.00 88.25 72 VAL A CA 1
ATOM 541 C C . VAL A 1 72 ? -8.732 -7.230 5.366 1.00 88.25 72 VAL A C 1
ATOM 543 O O . VAL A 1 72 ? -8.932 -6.487 6.321 1.00 88.25 72 VAL A O 1
ATOM 546 N N . THR A 1 73 ? -9.729 -7.663 4.590 1.00 86.12 73 THR A N 1
ATOM 547 C CA . THR A 1 73 ? -11.126 -7.240 4.784 1.00 86.12 73 THR A CA 1
ATOM 548 C C . THR A 1 73 ? -11.644 -7.623 6.171 1.00 86.12 73 THR A C 1
ATOM 550 O O . THR A 1 73 ? -12.262 -6.799 6.843 1.00 86.12 73 THR A O 1
ATOM 553 N N . ILE A 1 74 ? -11.363 -8.845 6.637 1.00 89.31 74 ILE A N 1
ATOM 554 C CA . ILE A 1 74 ? -11.769 -9.317 7.968 1.00 89.31 74 ILE A CA 1
ATOM 555 C C . ILE A 1 74 ? -11.103 -8.486 9.068 1.00 89.31 74 ILE A C 1
ATOM 557 O O . ILE A 1 74 ? -11.788 -8.055 9.997 1.00 89.31 74 ILE A O 1
ATOM 561 N N . ILE A 1 75 ? -9.790 -8.259 8.976 1.00 88.00 75 ILE A N 1
ATOM 562 C CA . ILE A 1 75 ? -9.037 -7.489 9.975 1.00 88.00 75 ILE A CA 1
ATOM 563 C C . ILE A 1 75 ? -9.576 -6.058 10.044 1.00 88.00 75 ILE A C 1
ATOM 565 O O . ILE A 1 75 ? -9.951 -5.594 11.121 1.00 88.00 75 ILE A O 1
ATOM 569 N N . SER A 1 76 ? -9.716 -5.388 8.903 1.00 85.81 76 SER A N 1
ATOM 570 C CA . SER A 1 76 ? -10.136 -3.990 8.868 1.00 85.81 76 SER A CA 1
ATOM 571 C C . SER A 1 76 ? -11.608 -3.799 9.267 1.00 85.81 76 SER A C 1
ATOM 573 O O . SER A 1 76 ? -11.931 -2.831 9.957 1.00 85.81 76 SER A O 1
ATOM 575 N N . LEU A 1 77 ? -12.511 -4.729 8.921 1.00 86.38 77 LEU A N 1
ATOM 576 C CA . LEU A 1 77 ? -13.901 -4.716 9.411 1.00 86.38 77 LEU A CA 1
ATOM 577 C C . LEU A 1 77 ? -13.981 -4.958 10.920 1.00 86.38 77 LEU A C 1
ATOM 579 O O . LEU A 1 77 ? -14.757 -4.294 11.608 1.00 86.38 77 LEU A O 1
ATOM 583 N N . LYS A 1 78 ? -13.186 -5.896 11.449 1.00 87.69 78 LYS A N 1
ATOM 584 C CA . LYS A 1 78 ? -13.106 -6.150 12.891 1.00 87.69 78 LYS A CA 1
ATOM 585 C C . LYS A 1 78 ? -12.663 -4.892 13.635 1.00 87.69 78 LYS A C 1
ATOM 587 O O . LYS A 1 78 ? -13.282 -4.545 14.639 1.00 87.69 78 LYS A O 1
ATOM 592 N N . ASP A 1 79 ? -11.647 -4.203 13.131 1.00 85.19 79 ASP A N 1
ATOM 593 C CA . ASP A 1 79 ? -11.160 -2.961 13.728 1.00 85.19 79 ASP A CA 1
ATOM 594 C C . ASP A 1 79 ? -12.239 -1.862 13.694 1.00 85.19 79 ASP A C 1
ATOM 596 O O . ASP A 1 79 ? -12.454 -1.186 14.703 1.00 85.19 79 ASP A O 1
ATOM 600 N N . LEU A 1 80 ? -13.000 -1.749 12.594 1.00 85.81 80 LEU A N 1
ATOM 601 C CA . LEU A 1 80 ? -14.119 -0.802 12.461 1.00 85.81 80 LEU A CA 1
ATOM 602 C C . LEU A 1 80 ? -15.233 -1.038 13.479 1.00 85.81 80 LEU A C 1
ATOM 604 O O . LEU A 1 80 ? -15.726 -0.097 14.106 1.00 85.81 80 LEU A O 1
ATOM 608 N N . LEU A 1 81 ? -15.640 -2.294 13.645 1.00 86.75 81 LEU A N 1
ATOM 609 C CA . LEU A 1 81 ? -16.700 -2.659 14.581 1.00 86.75 81 LEU A CA 1
ATOM 610 C C . LEU A 1 81 ? -16.289 -2.401 16.035 1.00 86.75 81 LEU A C 1
ATOM 612 O O . LEU A 1 81 ? -17.119 -1.965 16.835 1.00 86.75 81 LEU A O 1
ATOM 616 N N . LEU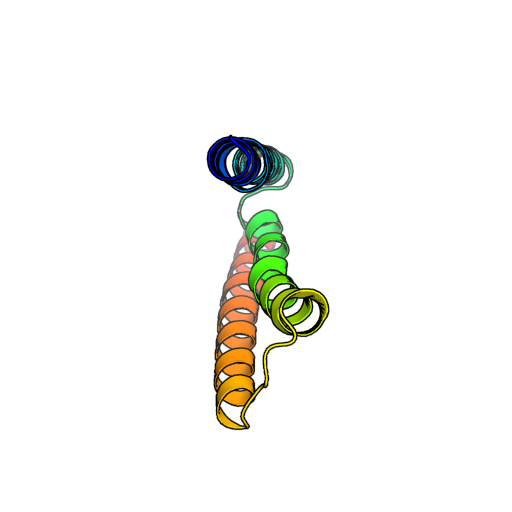 A 1 82 ? -15.021 -2.647 16.379 1.00 85.62 82 LEU A N 1
ATOM 617 C CA . LEU A 1 82 ? -14.490 -2.369 17.714 1.00 85.62 82 LEU A CA 1
ATOM 618 C C . LEU A 1 82 ? -14.480 -0.866 18.019 1.00 85.62 82 LEU A C 1
ATOM 620 O O . LEU A 1 82 ? -14.888 -0.475 19.112 1.00 85.62 82 LEU A O 1
ATOM 624 N N . GLU A 1 83 ? -14.096 -0.022 17.059 1.00 83.38 83 GLU A N 1
ATOM 625 C CA . GLU A 1 83 ? -14.141 1.437 17.226 1.00 83.38 83 GLU A CA 1
ATOM 626 C C . GLU A 1 83 ? -15.578 1.958 17.359 1.00 83.38 83 GLU A C 1
ATOM 628 O O . GLU A 1 83 ? -15.858 2.784 18.228 1.00 83.38 83 GLU A O 1
ATOM 633 N N . SER A 1 84 ? -16.514 1.440 16.557 1.00 78.56 84 SER A N 1
ATOM 634 C CA . SER A 1 84 ? -17.925 1.840 16.631 1.00 78.56 84 SER A CA 1
ATOM 635 C C . SER A 1 84 ? -18.601 1.454 17.949 1.00 78.56 84 SER A C 1
ATOM 637 O O . SER A 1 84 ? -19.597 2.077 18.295 1.00 78.56 84 SER A O 1
ATOM 639 N N . LYS A 1 85 ? -18.107 0.433 18.662 1.00 76.88 85 LYS A N 1
ATOM 640 C CA . LYS A 1 85 ? -18.617 0.040 19.987 1.00 76.88 85 LYS A CA 1
ATOM 641 C C . LYS A 1 85 ? -18.089 0.905 21.133 1.00 76.88 85 LYS A C 1
ATOM 643 O O . LYS A 1 85 ? -18.631 0.821 22.231 1.00 76.88 85 LYS A O 1
ATOM 648 N N . HIS A 1 86 ? -17.000 1.641 20.913 1.00 63.44 86 HIS A N 1
ATOM 649 C CA . HIS A 1 86 ? -16.352 2.468 21.934 1.00 63.44 86 HIS A CA 1
ATOM 650 C C . HIS A 1 86 ? -16.769 3.948 21.863 1.00 63.44 86 HIS A C 1
ATOM 652 O O . HIS A 1 86 ? -16.387 4.729 22.732 1.00 63.44 86 HIS A O 1
ATOM 658 N N . LYS A 1 87 ? -17.539 4.326 20.834 1.00 54.88 87 LYS A N 1
ATOM 659 C CA . LYS A 1 87 ? -18.289 5.586 20.755 1.00 54.88 87 LYS A CA 1
ATOM 660 C C . LYS A 1 87 ? -19.701 5.403 21.287 1.00 54.88 87 LYS A C 1
ATOM 662 O O . LYS A 1 87 ? -20.210 6.389 21.857 1.00 54.88 87 LYS A O 1
#

Organism: Streptococcus oralis (NCBI:txid1303)

pLDDT: mean 89.55, std 6.37, range [54.88, 97.56]

Radius of gyration: 16.46 Å; chains: 1; bounding box: 41×33×40 Å

Sequence (87 aa):
MDFLLAFAGIIIIGTVFAYTAFLKGASLIGPVKSSLLASIEPISAVFFAFLIMKEQFYAIDFVGMAMILLAVTIISLKDLLLESKHK

InterPro domains:
  IPR000620 EamA domain [PF00892] (5-76)
  IPR037185 Multidrug transporter EmrE superfamily [SSF103481] (4-79)